Protein AF-A0A6N7PAJ4-F1 (afdb_monomer_lite)

Radius of gyration: 17.71 Å; chains: 1; bounding box: 37×28×46 Å

Secondary structure (DSSP, 8-state):
----------------HHHHHHHHTS-HHHHHHHHHHHHHHHHHHHHHHHHHHHHHHHHTT--

Structure (mmCIF, N/CA/C/O backbone):
data_AF-A0A6N7PAJ4-F1
#
_entry.id   AF-A0A6N7PAJ4-F1
#
loop_
_atom_site.group_PDB
_atom_site.id
_atom_site.type_symbol
_atom_site.label_atom_id
_atom_site.label_alt_id
_atom_site.label_comp_id
_atom_site.label_asym_id
_atom_site.label_entity_id
_atom_site.label_seq_id
_atom_site.pdbx_PDB_ins_code
_atom_site.Cartn_x
_atom_site.Cartn_y
_atom_site.Cartn_z
_atom_site.occupancy
_atom_site.B_iso_or_equiv
_atom_site.auth_seq_id
_atom_site.auth_comp_id
_atom_site.auth_asym_id
_atom_site.auth_atom_id
_atom_site.pdbx_PDB_model_num
ATOM 1 N N . MET A 1 1 ? 18.799 -24.666 -1.511 1.00 44.16 1 MET A N 1
ATOM 2 C CA . MET A 1 1 ? 18.093 -23.521 -0.892 1.00 44.16 1 MET A CA 1
ATOM 3 C C . MET A 1 1 ? 16.753 -23.307 -1.596 1.00 44.16 1 MET A C 1
ATOM 5 O O . MET A 1 1 ? 16.575 -22.319 -2.290 1.00 44.16 1 MET A O 1
ATOM 9 N N . ILE A 1 2 ? 15.849 -24.291 -1.516 1.00 52.00 2 ILE A N 1
ATOM 10 C CA . ILE A 1 2 ? 14.611 -24.339 -2.318 1.00 52.00 2 ILE A CA 1
ATOM 11 C C . ILE A 1 2 ? 13.493 -24.935 -1.454 1.00 52.00 2 ILE A C 1
ATOM 13 O O . ILE A 1 2 ? 12.976 -25.992 -1.764 1.00 52.00 2 ILE A O 1
ATOM 17 N N . VAL A 1 3 ? 13.174 -24.329 -0.312 1.00 59.28 3 VAL A N 1
ATOM 18 C CA . VAL A 1 3 ? 11.942 -24.628 0.439 1.00 59.28 3 VAL A CA 1
ATOM 19 C C . VAL A 1 3 ? 11.644 -23.405 1.297 1.00 59.28 3 VAL A C 1
ATOM 21 O O . VAL A 1 3 ? 12.390 -23.156 2.236 1.00 59.28 3 VAL A O 1
ATOM 24 N N . ALA A 1 4 ? 10.617 -22.635 0.935 1.00 50.72 4 ALA A N 1
ATOM 25 C CA . ALA A 1 4 ? 9.764 -21.830 1.828 1.00 50.72 4 ALA A CA 1
ATOM 26 C C . ALA A 1 4 ? 8.978 -20.783 1.017 1.00 50.72 4 ALA A C 1
ATOM 28 O O . ALA A 1 4 ? 9.021 -19.589 1.298 1.00 50.72 4 ALA A O 1
ATOM 29 N N . LEU A 1 5 ? 8.231 -21.230 0.004 1.00 57.44 5 LEU A N 1
ATOM 30 C CA . LEU A 1 5 ? 7.073 -20.479 -0.483 1.00 57.44 5 LEU A CA 1
ATOM 31 C C . LEU A 1 5 ? 5.888 -20.846 0.425 1.00 57.44 5 LEU A C 1
ATOM 33 O O . LEU A 1 5 ? 5.003 -21.607 0.047 1.00 57.44 5 LEU A O 1
ATOM 37 N N . LEU A 1 6 ? 5.938 -20.395 1.679 1.00 50.34 6 LEU A N 1
ATOM 38 C CA . LEU A 1 6 ? 4.824 -20.508 2.615 1.00 50.34 6 LEU A CA 1
ATOM 39 C C . LEU A 1 6 ? 3.866 -19.354 2.312 1.00 50.34 6 LEU A C 1
ATOM 41 O O . LEU A 1 6 ? 4.111 -18.230 2.738 1.00 50.34 6 LEU A O 1
ATOM 45 N N . LEU A 1 7 ? 2.805 -19.623 1.547 1.00 59.78 7 LEU A N 1
ATOM 46 C CA . LEU A 1 7 ? 1.625 -18.757 1.505 1.00 59.78 7 LEU A CA 1
ATOM 47 C C . LEU A 1 7 ? 0.879 -18.900 2.842 1.00 59.78 7 LEU A C 1
ATOM 49 O O . LEU A 1 7 ? 0.356 -19.986 3.107 1.00 59.78 7 LEU A O 1
ATOM 53 N N . PRO A 1 8 ? 0.744 -17.847 3.666 1.00 53.34 8 PRO A N 1
ATOM 54 C CA . PRO A 1 8 ? -0.284 -17.831 4.686 1.00 53.34 8 PRO A CA 1
ATOM 55 C C . PRO A 1 8 ? -1.591 -17.350 4.041 1.00 53.34 8 PRO A C 1
ATOM 57 O O . PRO A 1 8 ? -1.703 -16.208 3.605 1.00 53.34 8 PRO A O 1
ATOM 60 N N . CYS A 1 9 ? -2.591 -18.230 3.986 1.00 51.69 9 CYS A N 1
ATOM 61 C CA . CYS A 1 9 ? -3.989 -17.873 3.729 1.00 51.69 9 CYS A CA 1
ATOM 62 C C . CYS A 1 9 ? -4.646 -17.434 5.049 1.00 51.69 9 CYS A C 1
ATOM 64 O O . CYS A 1 9 ? -5.607 -18.043 5.512 1.00 51.69 9 CYS A O 1
ATOM 66 N N . SER A 1 10 ? -4.065 -16.449 5.729 1.00 52.91 10 SER A N 1
ATOM 67 C CA . SER A 1 10 ? -4.696 -15.828 6.894 1.00 52.91 10 SER A CA 1
ATOM 68 C C . SER A 1 10 ? -5.570 -14.674 6.422 1.00 52.91 10 SER A C 1
ATOM 70 O O . SER A 1 10 ? -5.144 -13.919 5.544 1.00 52.91 10 SER A O 1
ATOM 72 N N . ASP A 1 11 ? -6.756 -14.522 7.018 1.00 54.72 11 ASP A N 1
ATOM 73 C CA . ASP A 1 11 ? -7.557 -13.305 6.884 1.00 54.72 11 ASP A CA 1
ATOM 74 C C . ASP A 1 11 ? -6.643 -12.082 7.012 1.00 54.72 11 ASP A C 1
ATOM 76 O O . ASP A 1 11 ? -5.717 -12.078 7.830 1.00 54.72 11 ASP A O 1
ATOM 80 N N . LEU A 1 12 ? -6.874 -11.070 6.170 1.00 57.34 12 LEU A N 1
ATOM 81 C CA . LEU A 1 12 ? -6.047 -9.867 6.045 1.00 57.34 12 LEU A CA 1
ATOM 82 C C . LEU A 1 12 ? -6.215 -8.966 7.286 1.00 57.34 12 LEU A C 1
ATOM 84 O O . LEU A 1 12 ? -6.766 -7.865 7.241 1.00 57.34 12 LEU A O 1
ATOM 88 N N . LEU A 1 13 ? -5.798 -9.486 8.434 1.00 62.28 13 LEU A N 1
ATOM 89 C CA . LEU A 1 13 ? -5.800 -8.826 9.722 1.00 62.28 13 LEU A CA 1
ATOM 90 C C . LEU A 1 13 ? -4.558 -7.945 9.734 1.00 62.28 13 LEU A C 1
ATOM 92 O O . LEU A 1 13 ? -3.452 -8.404 9.435 1.00 62.28 13 LEU A O 1
ATOM 96 N N . ALA A 1 14 ? -4.734 -6.667 10.057 1.00 62.69 14 ALA A N 1
ATOM 97 C CA . ALA A 1 14 ? -3.610 -5.756 10.191 1.00 62.69 14 ALA A CA 1
ATOM 98 C C . ALA A 1 14 ? -2.589 -6.342 11.188 1.00 62.69 14 ALA A C 1
ATOM 100 O O . ALA A 1 14 ? -2.902 -6.589 12.351 1.00 62.69 14 ALA A O 1
ATOM 101 N N . GLN A 1 15 ? -1.358 -6.585 10.728 1.00 65.62 15 GLN A N 1
ATOM 102 C CA . GLN A 1 15 ? -0.303 -7.199 11.547 1.00 65.62 15 GLN A CA 1
ATOM 103 C C . GLN A 1 15 ? 0.310 -6.212 12.557 1.00 65.62 15 GLN A C 1
ATOM 105 O O . GLN A 1 15 ? 0.968 -6.619 13.513 1.00 65.62 15 GLN A O 1
ATOM 110 N N . CYS A 1 16 ? 0.077 -4.908 12.377 1.00 80.56 16 CYS A N 1
ATOM 111 C CA . CYS A 1 16 ? 0.487 -3.885 13.334 1.00 80.56 16 CYS A CA 1
ATOM 112 C C . CYS A 1 16 ? -0.451 -3.867 14.548 1.00 80.56 16 CYS A C 1
ATOM 114 O O . CYS A 1 16 ? -1.610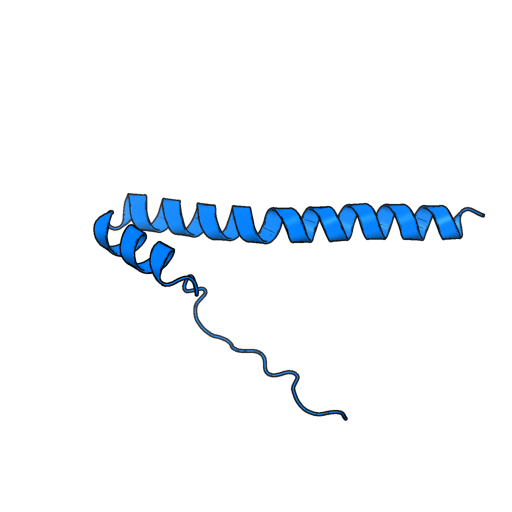 -3.463 14.446 1.00 80.56 16 CYS A O 1
ATOM 116 N N . SER A 1 17 ? 0.085 -4.217 15.722 1.00 79.56 17 SER A N 1
ATOM 117 C CA . SER A 1 17 ? -0.646 -4.242 17.000 1.00 79.56 17 SER A CA 1
ATOM 118 C C . SER A 1 17 ? -1.299 -2.902 17.361 1.00 79.56 17 SER A C 1
ATOM 120 O O . SER A 1 17 ? -2.384 -2.878 17.944 1.00 79.56 17 SER A O 1
AT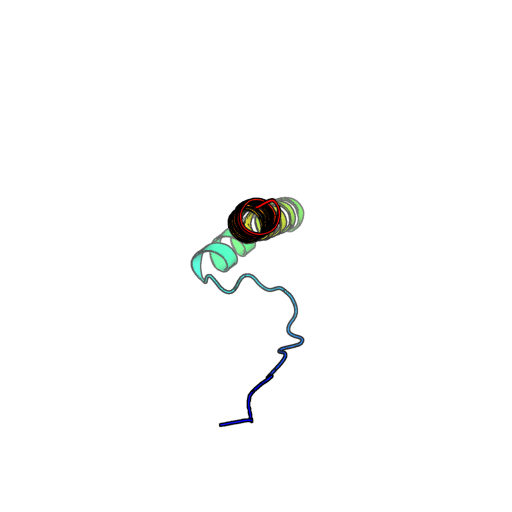OM 122 N N . LEU A 1 18 ? -0.674 -1.785 16.970 1.00 82.81 18 LEU A N 1
ATOM 123 C CA . LEU A 1 18 ? -1.209 -0.439 17.181 1.00 82.81 18 LEU A CA 1
ATOM 124 C C . LEU A 1 18 ? -2.498 -0.210 16.375 1.00 82.81 18 LEU A C 1
ATOM 126 O O . LEU A 1 18 ? -3.493 0.265 16.913 1.00 82.81 18 LEU A O 1
ATOM 130 N N . CYS A 1 19 ? -2.496 -0.610 15.104 1.00 84.62 19 CYS A N 1
ATOM 131 C CA . CYS A 1 19 ? -3.627 -0.455 14.195 1.00 84.62 19 CYS A CA 1
ATOM 132 C C . CYS A 1 19 ? -4.830 -1.305 14.623 1.00 84.62 19 CYS A C 1
ATOM 134 O O . CYS A 1 19 ? -5.962 -0.822 14.611 1.00 84.62 19 CYS A O 1
ATOM 136 N N . THR A 1 20 ? -4.579 -2.543 15.056 1.00 82.06 20 THR A N 1
ATOM 137 C CA . THR A 1 20 ? -5.614 -3.456 15.561 1.00 82.06 20 THR A CA 1
ATOM 138 C C . THR A 1 20 ? -6.281 -2.899 16.811 1.00 82.06 20 THR A C 1
ATOM 140 O O . THR A 1 20 ? -7.508 -2.886 16.902 1.00 82.06 20 THR A O 1
ATOM 143 N N . LYS A 1 21 ? -5.490 -2.365 17.749 1.00 84.31 21 LYS A N 1
ATOM 144 C CA . LYS A 1 21 ? -6.020 -1.757 18.972 1.00 84.31 21 LYS A CA 1
ATOM 145 C C . LYS A 1 21 ? -6.888 -0.535 18.668 1.00 84.31 21 LYS A C 1
ATOM 147 O O . LYS A 1 21 ? -7.973 -0.416 19.224 1.00 84.31 21 LYS A O 1
ATOM 152 N N . THR A 1 22 ? -6.452 0.339 17.762 1.00 86.50 22 THR A N 1
ATOM 153 C CA . THR A 1 22 ? -7.239 1.515 17.364 1.00 86.50 22 THR A CA 1
ATOM 154 C C . THR A 1 22 ? -8.544 1.117 16.673 1.00 86.50 22 THR A C 1
ATOM 156 O O . THR A 1 22 ? -9.589 1.672 17.000 1.00 86.50 22 THR A O 1
ATOM 159 N N . ALA A 1 23 ? -8.526 0.119 15.784 1.00 86.88 23 ALA A N 1
ATOM 160 C CA . ALA A 1 23 ? -9.736 -0.375 15.125 1.00 86.88 23 ALA A CA 1
ATOM 161 C C . ALA A 1 23 ? -10.764 -0.924 16.130 1.00 86.88 23 ALA A C 1
ATOM 163 O O . ALA A 1 23 ? -11.948 -0.615 16.029 1.00 86.88 23 ALA A O 1
ATOM 164 N N . GLN A 1 24 ? -10.317 -1.659 17.153 1.00 86.06 24 GLN A N 1
ATOM 165 C CA . GLN A 1 24 ? -11.194 -2.206 18.197 1.00 86.06 24 GLN A CA 1
ATOM 166 C C . GLN A 1 24 ? -11.922 -1.125 19.015 1.00 86.06 24 GLN A C 1
ATOM 168 O O . GLN A 1 24 ? -12.990 -1.388 19.560 1.00 86.06 24 GLN A O 1
ATOM 173 N N . GLN A 1 25 ? -11.380 0.093 19.087 1.00 88.81 25 GLN A N 1
ATOM 174 C CA . GLN A 1 25 ? -11.975 1.205 19.837 1.00 88.81 25 GLN A CA 1
ATOM 175 C C . GLN A 1 25 ? -13.003 2.012 19.025 1.00 88.81 25 GLN A C 1
ATOM 177 O O . GLN A 1 25 ? -13.683 2.868 19.584 1.00 88.81 25 GLN A O 1
ATOM 182 N N . LEU A 1 26 ? -13.105 1.768 17.716 1.00 85.31 26 LEU A N 1
ATOM 183 C CA . LEU A 1 26 ? -13.768 2.659 16.759 1.00 85.31 26 LEU A CA 1
ATOM 184 C C . LEU A 1 26 ? -15.174 2.200 16.318 1.00 85.31 26 LEU A C 1
ATOM 186 O O . LEU A 1 26 ? -15.855 2.939 15.611 1.00 85.31 26 LEU A O 1
ATOM 190 N N . GLY A 1 27 ? -15.637 1.022 16.751 1.00 88.25 27 GLY A N 1
ATOM 191 C CA . GLY A 1 27 ? -16.906 0.425 16.304 1.00 88.25 27 GLY A CA 1
ATOM 192 C C . GLY A 1 27 ? -16.872 -0.045 14.838 1.00 88.25 27 GLY A C 1
ATOM 193 O O . GLY A 1 27 ? -15.994 0.344 14.076 1.00 88.25 27 GLY A O 1
ATOM 194 N N . GLU A 1 28 ? -17.823 -0.889 14.420 1.00 86.19 28 GLU A N 1
ATOM 195 C CA . GLU A 1 28 ? -17.786 -1.622 13.132 1.00 86.19 28 GLU A CA 1
ATOM 196 C C . GLU A 1 28 ? -17.513 -0.753 11.885 1.00 86.19 28 GLU A C 1
ATOM 198 O O . GLU A 1 28 ? -16.598 -1.031 11.107 1.00 86.19 28 GLU A O 1
ATOM 203 N N . GLY A 1 29 ? -18.278 0.327 11.687 1.00 87.81 29 GLY A N 1
ATOM 204 C CA . GLY A 1 29 ? -18.153 1.181 10.497 1.00 87.81 29 GLY A CA 1
ATOM 205 C C . GLY A 1 29 ? -16.787 1.878 10.395 1.00 87.81 29 GLY A C 1
ATOM 206 O O . GLY A 1 29 ? -16.071 1.679 9.406 1.00 87.81 29 GLY A O 1
ATOM 207 N N . PRO A 1 30 ? -16.388 2.670 11.406 1.00 89.69 30 PRO A N 1
ATOM 208 C CA . PRO A 1 30 ? -15.094 3.345 11.407 1.00 89.69 30 PRO A CA 1
ATOM 209 C C . PRO A 1 30 ? -13.900 2.376 11.486 1.00 89.69 30 PRO A C 1
ATOM 211 O O . PRO A 1 30 ? -12.877 2.635 10.853 1.00 89.69 30 PRO A O 1
ATOM 214 N N . ALA A 1 31 ? -14.029 1.228 12.166 1.00 87.81 31 ALA A N 1
ATOM 215 C CA . ALA A 1 31 ? -13.001 0.180 12.187 1.00 87.81 31 ALA A CA 1
ATOM 216 C C . ALA A 1 31 ? -12.736 -0.403 10.790 1.00 87.81 31 ALA A C 1
ATOM 218 O O . ALA A 1 31 ? -11.581 -0.566 10.387 1.00 87.81 31 ALA A O 1
ATOM 219 N N . LYS A 1 32 ? -13.795 -0.657 10.012 1.00 87.06 32 LYS A N 1
ATOM 220 C CA . LYS A 1 32 ? -13.680 -1.133 8.627 1.00 87.06 32 LYS A CA 1
ATOM 221 C C . LYS A 1 32 ? -13.055 -0.080 7.710 1.00 87.06 32 LYS A C 1
ATOM 223 O O . LYS A 1 32 ? -12.198 -0.410 6.891 1.00 87.06 32 LYS A O 1
ATOM 228 N N . GLY A 1 33 ? -13.438 1.188 7.879 1.00 89.50 33 GLY A N 1
ATOM 229 C CA . GLY A 1 33 ? -12.828 2.318 7.170 1.00 89.50 33 GLY A CA 1
ATOM 230 C C . GLY A 1 33 ? -11.329 2.451 7.456 1.00 89.50 33 GLY A C 1
ATOM 231 O O . GLY A 1 33 ? -10.537 2.608 6.527 1.00 89.50 33 GLY A O 1
ATOM 232 N N . LEU A 1 34 ? -10.928 2.302 8.722 1.00 90.06 34 LEU A N 1
ATOM 233 C CA . LEU A 1 34 ? -9.524 2.318 9.129 1.00 90.06 34 LEU A CA 1
ATOM 234 C C . LEU A 1 34 ? -8.723 1.176 8.483 1.00 90.06 34 LEU A C 1
ATOM 236 O O . LEU A 1 34 ? -7.643 1.431 7.952 1.00 90.06 34 LEU A O 1
ATOM 240 N N . ASN A 1 35 ? -9.244 -0.058 8.476 1.00 87.06 35 ASN A N 1
ATOM 241 C CA . AS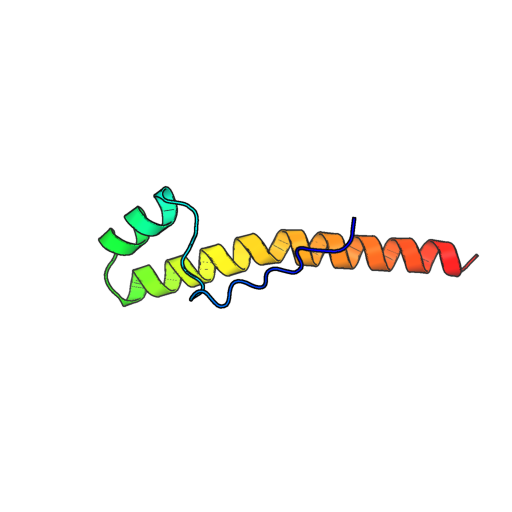N A 1 35 ? -8.539 -1.194 7.869 1.00 87.06 35 ASN A CA 1
ATOM 242 C C . ASN A 1 35 ? -8.329 -0.999 6.358 1.00 87.06 35 ASN A C 1
ATOM 244 O O . ASN A 1 35 ? -7.233 -1.218 5.844 1.00 87.06 35 ASN A O 1
ATOM 248 N N . ASN A 1 36 ? -9.341 -0.484 5.656 1.00 88.44 36 ASN A N 1
ATOM 249 C CA . ASN A 1 36 ? -9.211 -0.130 4.241 1.00 88.44 36 ASN A CA 1
ATOM 250 C C . ASN A 1 36 ? -8.124 0.934 4.011 1.00 88.44 36 ASN A C 1
ATOM 252 O O . ASN A 1 36 ? -7.348 0.828 3.061 1.00 88.44 36 ASN A O 1
ATOM 256 N N . GLY A 1 37 ? -8.034 1.931 4.897 1.00 89.81 37 GLY A N 1
ATOM 257 C CA . GLY A 1 37 ? -6.976 2.941 4.862 1.00 89.81 37 GLY A CA 1
ATOM 258 C C . GLY A 1 37 ? -5.577 2.343 5.031 1.00 89.81 37 GLY A C 1
ATOM 259 O O . GLY A 1 37 ? -4.673 2.676 4.268 1.00 89.81 37 GLY A O 1
ATOM 260 N N . ILE A 1 38 ? -5.397 1.413 5.972 1.00 89.44 38 ILE A N 1
ATOM 261 C CA . ILE A 1 38 ? -4.118 0.716 6.193 1.00 89.44 38 ILE A CA 1
ATOM 262 C C . ILE A 1 38 ? -3.694 -0.057 4.942 1.00 89.44 38 ILE A C 1
ATOM 264 O O . ILE A 1 38 ? -2.549 0.061 4.506 1.00 89.44 38 ILE A O 1
ATOM 268 N N . LEU A 1 39 ? -4.615 -0.815 4.340 1.00 88.12 39 LEU A N 1
ATOM 269 C CA . LEU A 1 39 ? -4.336 -1.579 3.122 1.00 88.12 39 LEU A CA 1
ATOM 270 C C . LEU A 1 39 ? -3.953 -0.665 1.953 1.00 88.12 39 LEU A C 1
ATOM 272 O O . LEU A 1 39 ? -3.001 -0.956 1.230 1.00 88.12 39 LEU A O 1
ATOM 276 N N . MET A 1 40 ? -4.645 0.465 1.795 1.00 90.94 40 MET A N 1
ATOM 277 C CA . MET A 1 40 ? -4.335 1.456 0.764 1.00 90.94 40 MET A CA 1
ATOM 278 C C . MET A 1 40 ? -2.942 2.071 0.968 1.00 90.94 40 MET A C 1
ATOM 280 O O . MET A 1 40 ? -2.150 2.136 0.022 1.00 90.94 40 MET A O 1
ATOM 284 N N . LEU A 1 41 ? -2.600 2.442 2.205 1.00 91.00 41 LEU A N 1
ATOM 285 C CA . LEU A 1 41 ? -1.281 2.974 2.553 1.00 91.00 41 LEU A CA 1
ATOM 286 C C . LEU A 1 41 ? -0.162 1.951 2.335 1.00 91.00 41 LEU A C 1
ATOM 288 O O . LEU A 1 41 ? 0.906 2.330 1.868 1.00 91.00 41 LEU A O 1
ATOM 292 N N . ALA A 1 42 ? -0.396 0.669 2.625 1.00 89.75 42 ALA A N 1
ATOM 293 C CA . ALA A 1 42 ? 0.578 -0.397 2.395 1.00 89.75 42 ALA A CA 1
ATOM 294 C C . ALA A 1 42 ? 0.771 -0.708 0.900 1.00 89.75 42 ALA A C 1
ATOM 296 O O . ALA A 1 42 ? 1.893 -0.934 0.446 1.00 89.75 42 ALA A O 1
ATOM 297 N N . PHE A 1 43 ? -0.309 -0.688 0.116 1.00 92.62 43 PHE A N 1
ATOM 298 C CA . PHE A 1 43 ? -0.264 -0.949 -1.323 1.00 92.62 43 PHE A CA 1
ATOM 299 C C . PHE A 1 43 ? 0.431 0.172 -2.108 1.00 92.62 43 PHE A C 1
ATOM 301 O O . PHE A 1 43 ? 1.177 -0.095 -3.049 1.00 92.62 43 PHE A O 1
ATOM 308 N N . THR A 1 44 ? 0.225 1.427 -1.707 1.00 96.44 44 THR A N 1
ATOM 309 C CA . THR A 1 44 ? 0.734 2.612 -2.415 1.00 96.44 44 THR A CA 1
ATOM 310 C C . THR A 1 44 ? 2.249 2.587 -2.698 1.00 96.44 44 THR A C 1
ATOM 312 O O . THR A 1 44 ? 2.624 2.731 -3.865 1.00 96.44 44 THR A O 1
ATOM 315 N N . PRO A 1 45 ? 3.153 2.378 -1.717 1.00 93.94 45 PRO A N 1
ATOM 316 C CA . PRO A 1 45 ? 4.591 2.352 -1.982 1.00 93.94 45 PRO A CA 1
ATOM 317 C C . PRO A 1 45 ? 5.009 1.168 -2.864 1.00 93.94 45 PRO A C 1
ATOM 319 O O . PRO A 1 45 ? 5.916 1.314 -3.681 1.00 93.94 45 PRO A O 1
ATOM 322 N N . LEU A 1 46 ? 4.335 0.018 -2.755 1.00 95.88 46 LEU A N 1
ATOM 323 C CA . LEU A 1 46 ? 4.601 -1.147 -3.605 1.00 95.88 46 LEU A CA 1
ATOM 324 C C . LEU A 1 46 ? 4.224 -0.867 -5.062 1.00 95.88 46 LEU A C 1
ATOM 326 O O . LEU A 1 46 ? 5.018 -1.123 -5.967 1.00 95.88 46 LEU A O 1
ATOM 330 N N . ALA A 1 47 ? 3.044 -0.284 -5.284 1.00 97.25 47 ALA A N 1
ATOM 331 C CA . ALA A 1 47 ? 2.589 0.121 -6.608 1.00 97.25 47 ALA A CA 1
ATOM 332 C C . ALA A 1 47 ? 3.527 1.165 -7.231 1.00 97.25 47 ALA A C 1
ATOM 334 O O . ALA A 1 47 ? 3.891 1.053 -8.403 1.00 97.25 47 ALA A O 1
ATOM 335 N N . LEU A 1 48 ? 3.972 2.145 -6.440 1.00 98.06 48 LEU A N 1
ATOM 336 C CA . LEU A 1 48 ? 4.912 3.167 -6.892 1.00 98.06 48 LEU A CA 1
ATOM 337 C C . LEU A 1 48 ? 6.266 2.562 -7.286 1.00 98.06 48 LEU A C 1
ATOM 339 O O . LEU A 1 48 ? 6.770 2.853 -8.371 1.00 98.06 48 LEU A O 1
ATOM 343 N N . MET A 1 49 ? 6.840 1.696 -6.446 1.00 98.00 49 MET A N 1
ATOM 344 C CA . MET A 1 49 ? 8.097 1.004 -6.749 1.00 98.00 49 MET A CA 1
ATOM 345 C C . MET A 1 49 ? 7.983 0.144 -8.011 1.00 98.00 49 MET A C 1
ATOM 347 O O . MET A 1 49 ? 8.862 0.205 -8.870 1.00 98.00 49 MET A O 1
ATOM 351 N N . ALA A 1 50 ? 6.886 -0.603 -8.164 1.00 97.25 50 ALA A N 1
ATOM 352 C CA . ALA A 1 50 ? 6.632 -1.409 -9.354 1.00 97.25 50 ALA A CA 1
ATOM 353 C C . ALA A 1 50 ? 6.543 -0.545 -10.622 1.00 97.25 50 ALA A C 1
ATOM 355 O O . ALA A 1 50 ? 7.170 -0.865 -11.633 1.00 97.25 50 ALA A O 1
ATOM 356 N N . PHE A 1 51 ? 5.820 0.577 -10.564 1.00 98.06 51 PHE A N 1
ATOM 357 C CA . PHE A 1 51 ? 5.682 1.498 -11.691 1.00 98.06 51 PHE A CA 1
ATOM 358 C C . PHE A 1 51 ? 7.023 2.121 -12.096 1.00 98.06 51 PHE A C 1
ATOM 360 O O . PHE A 1 51 ? 7.390 2.094 -13.274 1.00 98.06 51 PHE A O 1
ATOM 367 N N . LEU A 1 52 ? 7.776 2.655 -11.130 1.00 98.00 52 LEU A N 1
ATOM 368 C CA . LEU A 1 52 ? 9.077 3.273 -11.388 1.00 98.00 52 LEU A CA 1
ATOM 369 C C . LEU A 1 52 ? 10.092 2.251 -11.912 1.00 98.00 52 LEU A C 1
ATOM 371 O O . LEU A 1 52 ? 10.775 2.530 -12.898 1.00 98.00 52 LEU A O 1
ATOM 375 N N . GLY A 1 53 ? 10.145 1.061 -11.309 1.00 97.50 53 GLY A N 1
ATOM 376 C CA . GLY A 1 53 ? 11.012 -0.032 -11.745 1.00 97.50 53 GLY A CA 1
ATOM 377 C C . GLY A 1 53 ? 10.695 -0.497 -13.167 1.00 97.50 53 GLY A C 1
ATOM 378 O O . GLY A 1 53 ? 11.600 -0.616 -13.992 1.00 97.50 53 GLY A O 1
ATOM 379 N N . TYR A 1 54 ? 9.412 -0.677 -13.494 1.00 97.19 54 TYR A N 1
ATOM 380 C CA . TYR A 1 54 ? 8.976 -1.028 -14.848 1.00 97.19 54 TYR A CA 1
ATOM 381 C C . TYR A 1 54 ? 9.361 0.048 -15.872 1.00 97.19 54 TYR A C 1
ATOM 383 O O . TYR A 1 54 ? 9.869 -0.266 -16.952 1.00 97.19 54 TYR A O 1
ATOM 391 N N . ARG A 1 55 ? 9.157 1.326 -15.533 1.00 96.75 55 ARG A N 1
ATOM 392 C CA . ARG A 1 55 ? 9.491 2.446 -16.419 1.00 96.75 55 ARG A CA 1
ATOM 393 C C . ARG A 1 55 ? 10.997 2.536 -16.670 1.00 96.75 55 ARG A C 1
ATOM 395 O O . ARG A 1 55 ? 11.399 2.751 -17.811 1.00 96.75 55 ARG A O 1
ATOM 402 N N . TRP A 1 56 ? 11.813 2.337 -15.634 1.00 97.00 56 TRP A N 1
ATOM 403 C CA . TRP A 1 56 ? 13.270 2.301 -15.757 1.00 97.00 56 TRP A CA 1
ATOM 404 C C . TRP A 1 56 ? 13.738 1.128 -16.623 1.00 97.00 56 TRP A C 1
ATOM 406 O O . 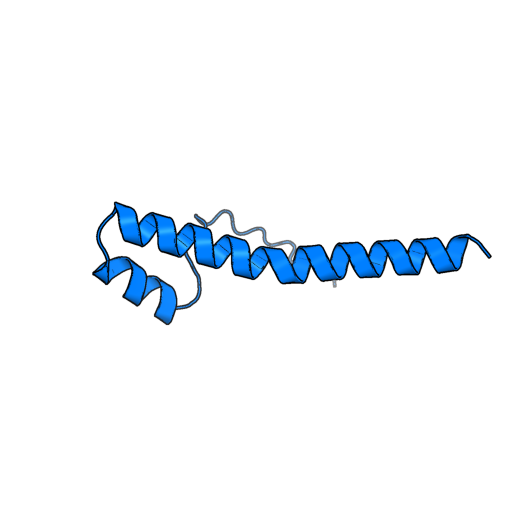TRP A 1 56 ? 14.471 1.340 -17.584 1.00 97.00 56 TRP A O 1
ATOM 416 N N . TRP A 1 57 ? 13.245 -0.087 -16.370 1.00 96.56 57 TRP A N 1
ATOM 417 C CA . TRP A 1 57 ? 13.602 -1.268 -17.162 1.00 96.56 57 TRP A CA 1
ATOM 418 C C . TRP A 1 57 ? 13.259 -1.121 -18.649 1.00 96.56 57 TRP A C 1
ATOM 420 O O . TRP A 1 57 ? 14.041 -1.530 -19.505 1.00 96.56 57 TRP A O 1
ATOM 430 N N . ARG A 1 58 ? 12.116 -0.501 -18.975 1.00 94.50 58 ARG A N 1
ATOM 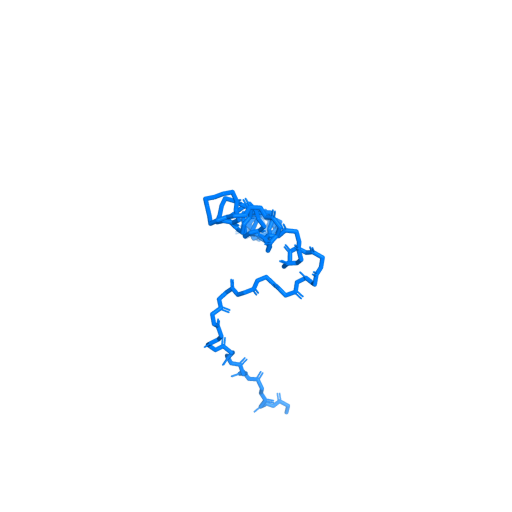431 C CA . ARG A 1 58 ? 11.758 -0.210 -20.369 1.00 94.50 58 ARG A CA 1
ATOM 432 C C . ARG A 1 58 ? 12.704 0.817 -20.997 1.00 94.50 58 ARG A C 1
ATOM 434 O O . ARG A 1 58 ? 13.043 0.667 -22.162 1.00 94.50 58 ARG A O 1
ATOM 441 N N . SER A 1 59 ? 13.133 1.828 -20.239 1.00 92.81 59 SER A N 1
ATOM 442 C CA . SER A 1 59 ? 14.106 2.820 -20.716 1.00 92.81 59 SER A CA 1
ATOM 443 C C . SER A 1 59 ? 15.432 2.164 -21.098 1.00 92.81 59 SER A C 1
ATOM 445 O O . SER A 1 59 ? 15.966 2.479 -22.147 1.00 92.81 59 SER A O 1
ATOM 447 N N . GLN A 1 60 ? 15.901 1.191 -20.310 1.00 93.19 60 GLN A N 1
ATOM 448 C CA . GLN A 1 60 ? 17.137 0.441 -20.584 1.00 93.19 60 GLN A CA 1
ATOM 449 C C . GLN A 1 60 ? 17.028 -0.533 -21.774 1.00 93.19 60 GLN A C 1
ATOM 451 O O . GLN A 1 60 ? 18.023 -1.131 -22.159 1.00 93.19 60 GLN A O 1
ATOM 456 N N . ARG A 1 61 ? 15.817 -0.773 -22.295 1.00 82.81 61 ARG A N 1
ATOM 457 C CA . ARG A 1 61 ? 15.546 -1.658 -23.444 1.00 82.81 61 ARG A CA 1
ATOM 458 C C . ARG A 1 61 ? 15.234 -0.903 -24.735 1.00 82.81 61 ARG A C 1
ATOM 460 O O . ARG A 1 61 ? 15.031 -1.548 -25.759 1.00 82.81 61 ARG A O 1
ATOM 467 N N . ALA A 1 62 ? 15.064 0.415 -24.653 1.00 63.59 62 ALA A N 1
ATOM 468 C CA . ALA A 1 62 ? 14.830 1.275 -25.809 1.00 63.59 62 ALA A CA 1
ATOM 469 C C . ALA A 1 62 ? 16.143 1.772 -26.446 1.00 63.59 62 ALA A C 1
ATOM 471 O O . ALA A 1 62 ? 16.082 2.339 -27.536 1.00 63.59 62 ALA A O 1
ATOM 472 N N . ASP A 1 63 ? 17.273 1.523 -25.775 1.00 50.84 63 ASP A N 1
ATOM 473 C CA . ASP A 1 63 ? 18.637 1.560 -26.315 1.00 50.84 63 ASP A CA 1
ATOM 474 C C . ASP A 1 63 ? 19.042 0.158 -26.809 1.00 50.84 63 ASP A C 1
ATOM 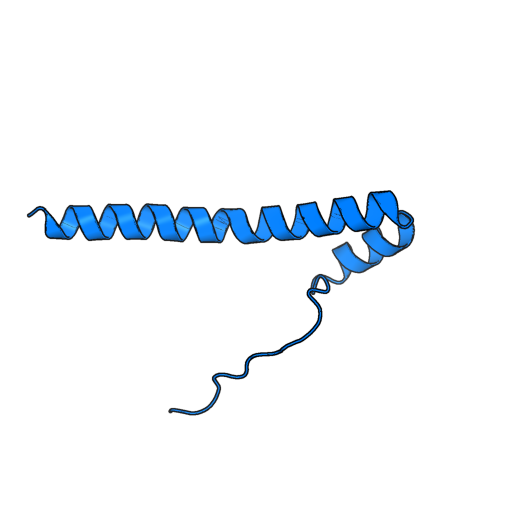476 O O . ASP A 1 63 ? 19.748 0.071 -27.840 1.00 50.84 63 ASP A O 1
#

pLDDT: mean 81.13, std 16.3, range [44.16, 98.06]

Foldseek 3Di:
DDDDPDDPPDDLQPPDPVLNVVLVVQDDPVSVVSSVVVVCVVVVVVVVCVVVVVVVVVVVVVD

Sequence (63 aa):
MIVALLLPCSDLLAQCSLCTKTAQQLGEGPAKGLNNGILMLAFTPLALMAFLGYRWWRSQRAD